Protein AF-A0A8X7V1S2-F1 (afdb_monomer_lite)

Radius of gyration: 17.45 Å; chains: 1; bounding box: 32×51×30 Å

Sequence (65 aa):
MQFALGPSAWNEIHHAIFKASKLLHGDDELLITDMPKEEVESLFDSYEDFDFTRTESIAVETVYD

Organism: Brassica carinata (NCBI:txid52824)

InterPro domains:
  IPR043141 Large ribosomal subunit protein uL10-like domain superfamily [G3DSA:3.30.70.1730] (1-63)
  IPR051742 Ribosomal Assembly Factor uL10 [PTHR45841] (1-63)

Foldseek 3Di:
DLVVCPCDCVRGPDHPSNVVSVVDDDPDDDDDDPDDPVVVVVVVVPDDDDDDDDPPDDDPDDDDD

Structure (mmCIF, N/CA/C/O backbone):
data_AF-A0A8X7V1S2-F1
#
_entry.id   AF-A0A8X7V1S2-F1
#
loop_
_atom_site.group_PDB
_atom_site.id
_atom_site.type_symbol
_atom_site.label_atom_id
_atom_site.label_alt_id
_atom_site.label_comp_id
_atom_site.label_asym_id
_atom_site.label_entity_id
_atom_site.label_seq_id
_atom_site.pdbx_PDB_ins_code
_atom_site.Cartn_x
_atom_site.Cartn_y
_atom_site.Cartn_z
_atom_site.occupancy
_atom_site.B_iso_or_equiv
_atom_site.auth_seq_id
_atom_site.auth_comp_id
_atom_site.auth_asym_id
_atom_site.auth_atom_id
_atom_site.pdbx_PDB_model_num
ATOM 1 N N . MET A 1 1 ? 5.297 3.212 -10.165 1.00 87.25 1 MET A N 1
ATOM 2 C CA . MET A 1 1 ? 4.087 3.997 -9.813 1.00 87.25 1 MET A CA 1
ATOM 3 C C . MET A 1 1 ? 4.342 5.489 -9.610 1.00 87.25 1 MET A C 1
ATOM 5 O O . MET A 1 1 ? 3.553 6.276 -10.115 1.00 87.25 1 MET A O 1
ATOM 9 N N . GLN A 1 2 ? 5.433 5.910 -8.954 1.00 88.62 2 GLN A N 1
ATOM 10 C CA . GLN A 1 2 ? 5.703 7.332 -8.662 1.00 88.62 2 GLN A CA 1
ATOM 11 C C . GLN A 1 2 ? 5.561 8.288 -9.867 1.00 88.62 2 GLN A C 1
ATOM 13 O O . GLN A 1 2 ? 4.968 9.353 -9.736 1.00 88.62 2 G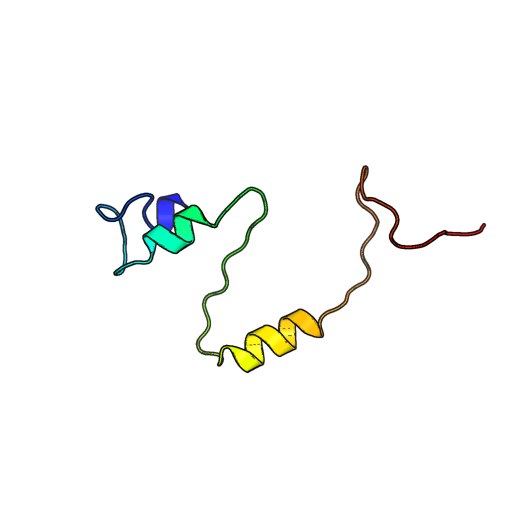LN A O 1
ATOM 18 N N . PHE A 1 3 ? 6.050 7.901 -11.052 1.00 88.44 3 PHE A N 1
ATOM 19 C CA . PHE A 1 3 ? 5.897 8.708 -12.270 1.00 88.44 3 PHE A CA 1
ATOM 20 C C . PHE A 1 3 ? 4.442 8.847 -12.736 1.00 88.44 3 PHE A C 1
ATOM 22 O O . PHE A 1 3 ? 4.061 9.920 -13.190 1.00 88.44 3 PHE A O 1
ATOM 29 N N . ALA A 1 4 ? 3.634 7.793 -12.604 1.00 88.25 4 ALA A N 1
ATOM 30 C CA . ALA A 1 4 ? 2.238 7.792 -13.042 1.00 88.25 4 ALA A CA 1
ATOM 31 C C . ALA A 1 4 ? 1.348 8.675 -12.152 1.00 88.25 4 ALA A C 1
ATOM 33 O O . ALA A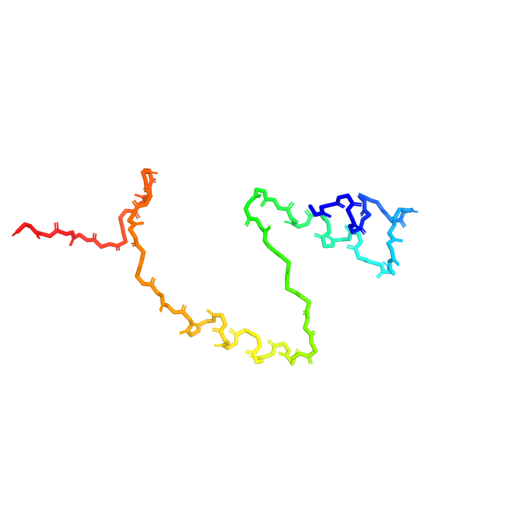 1 4 ? 0.422 9.305 -12.648 1.00 88.25 4 ALA A O 1
ATOM 34 N N . LEU A 1 5 ? 1.659 8.762 -10.853 1.00 89.81 5 LEU A N 1
ATOM 35 C CA . LEU A 1 5 ? 0.978 9.666 -9.917 1.00 89.81 5 LEU A CA 1
ATOM 36 C C . LEU A 1 5 ? 1.419 11.132 -10.075 1.00 89.81 5 LEU A C 1
ATOM 38 O O . LEU A 1 5 ? 0.772 12.032 -9.551 1.00 89.81 5 LEU A O 1
ATOM 42 N N . GLY A 1 6 ? 2.503 11.389 -10.805 1.00 92.00 6 GLY A N 1
ATOM 43 C CA . GLY A 1 6 ? 3.124 12.703 -10.891 1.00 92.00 6 GLY A CA 1
ATOM 44 C C . GLY A 1 6 ? 4.207 12.868 -9.820 1.00 92.00 6 GLY A C 1
ATOM 45 O O . GLY A 1 6 ? 3.897 12.943 -8.633 1.00 92.00 6 GLY A O 1
ATOM 46 N N . PRO A 1 7 ? 5.493 12.973 -10.201 1.00 87.44 7 PRO A N 1
ATOM 47 C CA . PRO A 1 7 ? 6.599 13.049 -9.241 1.00 87.44 7 PRO A CA 1
ATOM 48 C C . PRO A 1 7 ? 6.681 14.393 -8.491 1.00 87.44 7 PRO A C 1
ATOM 50 O O . PRO A 1 7 ? 7.512 14.554 -7.587 1.00 87.44 7 PRO A O 1
ATOM 53 N N . SER A 1 8 ? 5.869 15.376 -8.883 1.00 91.31 8 SER A N 1
ATOM 54 C CA . SER A 1 8 ? 5.790 16.711 -8.295 1.00 91.31 8 SER A CA 1
ATOM 55 C C . SER A 1 8 ? 4.369 17.265 -8.418 1.00 91.31 8 SER A C 1
ATOM 57 O O . SER A 1 8 ? 3.600 16.798 -9.256 1.00 91.31 8 SER A O 1
ATOM 59 N N . ALA A 1 9 ? 4.055 18.311 -7.648 1.00 91.75 9 ALA A N 1
ATOM 60 C CA . ALA A 1 9 ? 2.770 19.011 -7.723 1.00 91.75 9 ALA A CA 1
ATOM 61 C C . ALA A 1 9 ? 2.450 19.561 -9.126 1.00 91.75 9 ALA A C 1
ATOM 63 O O . ALA A 1 9 ? 1.290 19.695 -9.483 1.00 91.75 9 ALA A O 1
ATOM 64 N N . TRP A 1 10 ? 3.465 19.872 -9.939 1.00 91.50 10 TRP A N 1
ATOM 65 C CA . TRP A 1 10 ? 3.262 20.369 -11.304 1.00 91.50 10 TRP A CA 1
ATOM 66 C C . TRP A 1 10 ? 2.861 19.266 -12.291 1.00 91.50 10 TRP A C 1
ATOM 68 O O . TRP A 1 10 ? 2.282 19.533 -13.339 1.00 91.50 10 TRP A O 1
ATOM 78 N N . ASN A 1 11 ? 3.205 18.020 -11.974 1.00 88.81 11 ASN A N 1
ATOM 79 C CA . ASN A 1 11 ? 2.992 16.864 -12.839 1.00 88.81 11 ASN A CA 1
ATOM 80 C C . ASN A 1 11 ? 1.851 15.971 -12.347 1.00 88.81 11 ASN A C 1
ATOM 82 O O . ASN A 1 11 ? 1.702 14.857 -12.842 1.00 88.81 11 ASN A O 1
ATOM 86 N N . GLU A 1 12 ? 1.112 16.415 -11.333 1.00 90.00 12 GLU A N 1
ATOM 87 C CA . GLU A 1 12 ? 0.108 15.594 -10.680 1.00 90.00 12 GLU A CA 1
ATOM 88 C C . GLU A 1 12 ? -1.156 15.465 -11.534 1.00 90.00 12 GLU A C 1
ATOM 90 O O . GLU A 1 12 ? -1.632 16.432 -12.127 1.00 90.00 12 GLU A O 1
ATOM 95 N N . ILE A 1 13 ? -1.700 14.251 -11.603 1.00 86.62 13 ILE A N 1
ATOM 96 C CA . ILE A 1 13 ? -2.906 13.954 -12.394 1.00 86.62 13 ILE A CA 1
ATOM 97 C C . ILE A 1 13 ? -4.198 14.383 -11.685 1.00 86.62 13 ILE A C 1
ATOM 99 O O . ILE A 1 13 ? -5.241 14.531 -12.316 1.00 86.62 13 ILE A O 1
ATOM 103 N N . HIS A 1 14 ? -4.128 14.570 -10.367 1.00 89.06 14 HIS A N 1
ATOM 104 C CA . HIS A 1 14 ? -5.217 15.013 -9.509 1.00 89.06 14 HIS A CA 1
ATOM 105 C C . HIS A 1 14 ? -4.638 15.774 -8.321 1.00 89.06 14 HIS A C 1
ATOM 107 O O . HIS A 1 14 ? -3.538 15.462 -7.872 1.00 89.06 14 HIS A O 1
ATOM 113 N N . HIS A 1 15 ? -5.388 16.734 -7.782 1.00 92.12 15 HIS A N 1
ATOM 114 C CA . HIS A 1 15 ? -4.910 17.556 -6.680 1.00 92.12 15 HIS A CA 1
ATOM 115 C C . HIS A 1 15 ? -4.380 16.725 -5.499 1.00 92.12 15 HIS A C 1
ATOM 117 O O . HIS A 1 15 ? -5.049 15.801 -5.031 1.00 92.12 15 HIS A O 1
ATOM 123 N N . ALA A 1 16 ? -3.195 17.104 -5.018 1.00 89.88 16 ALA A N 1
ATOM 124 C CA . ALA A 1 16 ? -2.451 16.536 -3.896 1.00 89.88 16 ALA A CA 1
ATOM 125 C C . ALA A 1 16 ? -1.986 15.070 -4.032 1.00 89.88 16 ALA A C 1
ATOM 127 O O . ALA A 1 16 ? -1.369 14.554 -3.092 1.00 89.88 16 ALA A O 1
ATOM 128 N N . ILE A 1 17 ? -2.201 14.404 -5.172 1.00 91.69 17 ILE A N 1
ATOM 129 C CA . ILE A 1 17 ? -1.842 12.988 -5.353 1.00 91.69 17 ILE A CA 1
ATOM 130 C C . ILE A 1 17 ? -0.321 12.771 -5.428 1.00 91.69 17 ILE A C 1
ATOM 132 O O . ILE A 1 17 ? 0.168 11.705 -5.046 1.00 91.69 17 ILE A O 1
ATOM 136 N N . PHE A 1 18 ? 0.460 13.797 -5.800 1.00 92.19 18 PHE A N 1
ATOM 137 C CA . PHE A 1 18 ? 1.929 13.706 -5.802 1.00 92.19 18 PHE A CA 1
ATOM 138 C C . PHE A 1 18 ? 2.502 13.376 -4.411 1.00 92.19 18 PHE A C 1
ATOM 140 O O . PHE A 1 18 ? 3.608 12.853 -4.301 1.00 92.19 18 PHE A O 1
ATOM 147 N N . LYS A 1 19 ? 1.763 13.666 -3.327 1.00 92.31 19 LYS A N 1
ATOM 148 C CA . LYS A 1 19 ? 2.175 13.316 -1.959 1.00 92.31 19 LYS A CA 1
ATOM 149 C C . LYS A 1 19 ? 2.222 11.802 -1.760 1.00 92.31 19 LYS A C 1
ATOM 151 O O . LYS A 1 19 ? 3.184 11.314 -1.178 1.00 92.31 19 LYS A O 1
ATOM 156 N N . ALA A 1 20 ? 1.252 11.061 -2.304 1.00 90.31 20 ALA A N 1
ATOM 157 C CA . ALA A 1 20 ? 1.269 9.597 -2.289 1.00 90.31 20 ALA A CA 1
ATOM 158 C C . ALA A 1 20 ? 2.478 9.055 -3.067 1.00 90.31 20 ALA A C 1
ATOM 160 O O . ALA A 1 20 ? 3.140 8.124 -2.623 1.00 90.31 20 ALA A O 1
ATOM 161 N N . SER A 1 21 ? 2.864 9.721 -4.164 1.00 89.00 21 SER A N 1
ATOM 162 C CA . SER A 1 21 ? 4.074 9.380 -4.923 1.00 89.00 21 SER A CA 1
ATOM 163 C C . SER A 1 21 ? 5.365 9.464 -4.093 1.00 89.00 21 SER A C 1
ATOM 165 O O . SER A 1 21 ? 6.364 8.876 -4.498 1.00 89.00 21 SER A O 1
ATOM 167 N N . LYS A 1 22 ? 5.392 10.234 -2.997 1.00 90.31 22 LYS A N 1
ATOM 168 C CA . LYS A 1 22 ? 6.561 10.358 -2.109 1.00 90.31 22 LYS A CA 1
ATOM 169 C C . LYS A 1 22 ? 6.608 9.292 -1.024 1.00 90.31 22 LYS A C 1
ATOM 171 O O . LYS A 1 22 ? 7.670 9.111 -0.441 1.00 90.31 22 LYS A O 1
ATOM 176 N N . LEU A 1 23 ? 5.485 8.628 -0.761 1.00 90.38 23 LEU A N 1
ATOM 177 C CA . LEU A 1 23 ? 5.394 7.549 0.217 1.00 90.38 23 LEU A CA 1
ATOM 178 C C . LEU A 1 23 ? 5.832 6.212 -0.379 1.00 90.38 23 LEU A C 1
ATOM 180 O O . LEU A 1 23 ? 6.407 5.416 0.342 1.00 90.38 23 LEU A O 1
ATOM 184 N N . LEU A 1 24 ? 5.632 6.018 -1.687 1.00 89.19 24 LEU A N 1
ATOM 185 C CA . LEU A 1 24 ? 6.007 4.791 -2.389 1.00 89.19 24 LEU A CA 1
ATOM 186 C C . LEU A 1 24 ? 7.526 4.545 -2.350 1.00 89.19 24 LEU A C 1
ATOM 188 O O . LEU A 1 24 ? 8.282 5.348 -2.898 1.00 89.19 24 LEU A O 1
ATOM 192 N N . HIS A 1 25 ? 7.972 3.421 -1.801 1.00 88.81 25 HIS A N 1
ATOM 193 C CA . HIS A 1 25 ? 9.363 2.977 -1.755 1.00 88.81 25 HIS A CA 1
ATOM 194 C C . HIS A 1 25 ? 9.470 1.459 -1.942 1.00 88.81 25 HIS A C 1
ATOM 196 O O . HIS A 1 25 ? 8.646 0.716 -1.432 1.00 88.81 25 HIS A O 1
ATOM 202 N N . GLY A 1 26 ? 10.499 1.004 -2.670 1.00 85.25 26 GLY A N 1
ATOM 203 C CA . GLY A 1 26 ? 10.784 -0.424 -2.858 1.00 85.25 26 GLY A CA 1
ATOM 204 C C . GLY A 1 26 ? 9.577 -1.215 -3.368 1.00 85.25 26 GLY A C 1
ATOM 205 O O . GLY A 1 26 ? 9.216 -1.090 -4.540 1.00 85.25 26 GLY A O 1
ATOM 206 N N . ASP A 1 27 ? 8.976 -1.971 -2.451 1.00 87.56 27 ASP A N 1
ATOM 207 C CA . ASP A 1 27 ? 7.935 -2.974 -2.685 1.00 87.56 27 ASP A CA 1
ATOM 208 C C . ASP A 1 27 ? 6.519 -2.460 -2.362 1.00 87.56 27 ASP A C 1
ATOM 210 O O . ASP A 1 27 ? 5.577 -3.242 -2.269 1.00 87.56 27 ASP A O 1
ATOM 214 N N . ASP A 1 28 ? 6.352 -1.148 -2.182 1.00 91.69 28 ASP A N 1
ATOM 215 C CA . ASP A 1 28 ? 5.039 -0.555 -1.937 1.00 91.69 28 ASP A CA 1
ATOM 216 C C . ASP A 1 28 ? 4.073 -0.762 -3.109 1.00 91.69 28 ASP A C 1
ATOM 218 O O . ASP A 1 28 ? 4.415 -0.562 -4.281 1.00 91.69 28 ASP A O 1
ATOM 222 N N . GLU A 1 29 ? 2.817 -1.032 -2.764 1.00 91.06 29 GLU A N 1
ATOM 223 C CA . GLU A 1 29 ? 1.700 -1.182 -3.692 1.00 91.06 29 GLU A CA 1
ATOM 224 C C . GLU A 1 29 ? 0.660 -0.060 -3.529 1.00 91.06 29 GLU A C 1
ATOM 226 O O . GLU A 1 29 ? 0.690 0.726 -2.580 1.00 91.06 29 GLU A O 1
ATOM 231 N N . LEU A 1 30 ? -0.260 0.057 -4.492 1.00 91.31 30 LEU A N 1
ATOM 232 C CA . LEU A 1 30 ? -1.316 1.070 -4.486 1.00 91.31 30 LEU A CA 1
ATOM 233 C C . LEU A 1 30 ? -2.688 0.415 -4.651 1.00 91.31 30 LEU A C 1
ATOM 235 O O . LEU A 1 30 ? -2.979 -0.161 -5.697 1.00 91.31 30 LEU A O 1
ATOM 239 N N . LEU A 1 31 ? -3.553 0.602 -3.654 1.00 93.19 31 LEU A N 1
ATOM 240 C CA . LEU A 1 31 ? -4.962 0.224 -3.710 1.00 93.19 31 LEU A CA 1
ATOM 241 C C . LEU A 1 31 ? -5.832 1.466 -3.941 1.00 93.19 31 LEU A C 1
ATOM 243 O O . LEU A 1 31 ? -5.766 2.431 -3.180 1.00 93.19 31 LEU A O 1
ATOM 247 N N . ILE A 1 32 ? -6.671 1.428 -4.978 1.00 91.94 32 ILE A N 1
ATOM 248 C CA . ILE A 1 32 ? -7.719 2.426 -5.234 1.00 91.94 32 ILE A CA 1
ATOM 249 C C . ILE A 1 32 ? -9.057 1.721 -5.040 1.00 91.94 32 ILE A C 1
ATOM 251 O O . ILE A 1 32 ? -9.321 0.712 -5.691 1.00 91.94 32 ILE A O 1
ATOM 255 N N . THR A 1 33 ? -9.883 2.231 -4.133 1.00 95.88 33 THR A N 1
ATOM 256 C CA . THR A 1 33 ? -11.150 1.604 -3.754 1.00 95.88 33 THR A CA 1
ATOM 257 C C . THR A 1 33 ? -12.157 2.652 -3.296 1.00 95.88 33 THR A C 1
ATOM 259 O O . THR A 1 33 ? -11.768 3.702 -2.788 1.00 95.88 33 THR A O 1
ATOM 262 N N . ASP A 1 34 ? -13.440 2.331 -3.448 1.00 97.00 34 ASP A N 1
ATOM 263 C CA . ASP A 1 34 ? -14.557 3.094 -2.884 1.00 97.00 34 ASP A CA 1
ATOM 264 C C . ASP A 1 34 ? -14.975 2.569 -1.492 1.00 97.00 34 ASP A C 1
ATOM 266 O O . ASP A 1 34 ? -15.945 3.056 -0.909 1.00 97.00 34 ASP A O 1
ATOM 270 N N . MET A 1 35 ? -14.269 1.565 -0.950 1.00 97.81 35 MET A N 1
ATOM 271 C CA . MET A 1 35 ? -14.519 1.042 0.397 1.00 97.81 35 MET A CA 1
ATOM 272 C C . MET A 1 35 ? -14.211 2.092 1.481 1.00 97.81 35 MET A C 1
ATOM 274 O O . MET A 1 35 ? -13.225 2.828 1.357 1.00 97.81 35 MET A O 1
ATOM 278 N N . PRO A 1 36 ? -14.996 2.141 2.575 1.00 97.88 36 PRO A N 1
ATOM 279 C CA . PRO A 1 36 ? -14.675 2.951 3.744 1.00 97.88 36 PRO A CA 1
ATOM 280 C C . PRO A 1 36 ? -13.305 2.597 4.327 1.00 97.88 36 PRO A C 1
ATOM 282 O O . PRO A 1 36 ? -12.884 1.439 4.314 1.00 97.88 36 PRO A O 1
ATOM 285 N N . LYS A 1 37 ? -12.626 3.599 4.894 1.00 96.06 37 LYS A N 1
ATOM 286 C CA . LYS A 1 37 ? -11.286 3.447 5.476 1.00 96.06 37 LYS A CA 1
ATOM 287 C C . LYS A 1 37 ? -11.249 2.335 6.524 1.00 96.06 37 LYS A C 1
ATOM 289 O O . LYS A 1 37 ? -10.345 1.511 6.505 1.00 96.06 37 LYS A O 1
ATOM 294 N N . GLU A 1 38 ? -12.246 2.307 7.399 1.00 97.81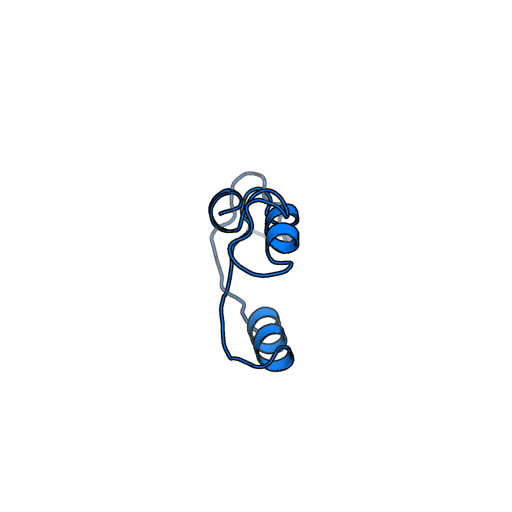 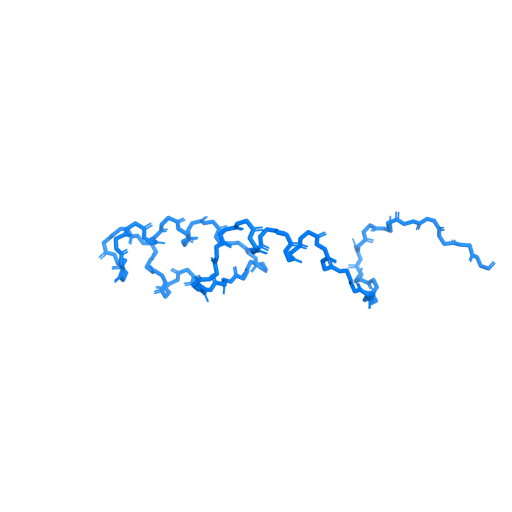38 GLU A N 1
ATOM 295 C CA . GLU A 1 38 ? -12.338 1.361 8.508 1.00 97.81 38 GLU A CA 1
ATOM 296 C C . GLU A 1 38 ? -12.493 -0.084 8.015 1.00 97.81 38 GLU A C 1
ATOM 298 O O . GLU A 1 38 ? -11.947 -1.005 8.618 1.00 97.81 38 GLU A O 1
ATOM 303 N N . GLU A 1 39 ? -13.200 -0.286 6.899 1.00 97.88 39 GLU A N 1
ATOM 304 C CA . GLU A 1 39 ? -13.357 -1.609 6.287 1.00 97.88 39 GLU A CA 1
ATOM 305 C C . GLU A 1 39 ? -12.050 -2.085 5.650 1.00 97.88 39 GLU A C 1
ATOM 307 O O . GLU A 1 39 ? -11.680 -3.247 5.805 1.00 97.88 39 GLU A O 1
ATOM 312 N N . VAL A 1 40 ? -11.319 -1.184 4.985 1.00 97.56 40 VAL A N 1
ATOM 313 C CA . VAL A 1 40 ? -9.998 -1.489 4.419 1.00 97.56 40 VAL A CA 1
ATOM 314 C C . VAL A 1 40 ? -9.010 -1.853 5.525 1.00 97.56 40 VAL A C 1
ATOM 316 O O . VAL A 1 40 ? -8.349 -2.882 5.427 1.00 97.56 40 VAL A O 1
ATOM 319 N N . GLU A 1 41 ? -8.934 -1.051 6.589 1.00 97.19 41 GLU A N 1
ATOM 320 C CA . GLU A 1 41 ? -8.046 -1.319 7.727 1.00 97.19 41 GLU A CA 1
ATOM 321 C C . GLU A 1 41 ? -8.392 -2.661 8.389 1.00 97.19 41 GLU A C 1
ATOM 323 O O . GLU A 1 41 ? -7.513 -3.501 8.555 1.00 97.19 41 GLU A O 1
ATOM 328 N N . SER A 1 42 ? -9.678 -2.933 8.640 1.00 97.25 42 SER A N 1
ATOM 329 C CA . SER A 1 42 ? -10.1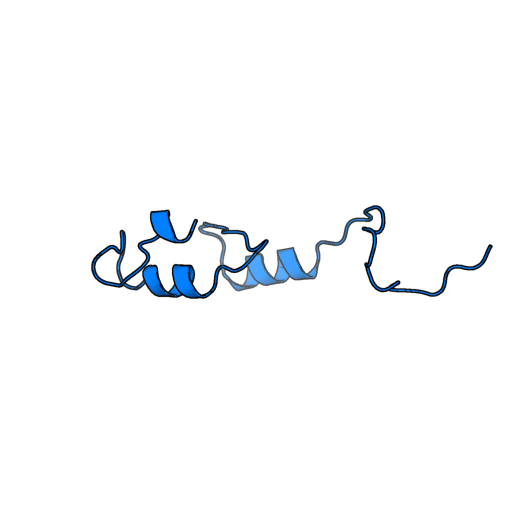09 -4.220 9.198 1.00 97.25 42 SER A CA 1
ATOM 330 C C . SER A 1 42 ? -9.779 -5.413 8.293 1.00 97.25 42 SER A C 1
ATOM 332 O O . SER A 1 42 ? -9.530 -6.510 8.800 1.00 97.25 42 SER A O 1
ATOM 334 N N . LEU A 1 43 ? -9.821 -5.243 6.969 1.00 96.69 43 LEU A N 1
ATOM 335 C CA . LEU A 1 43 ? -9.496 -6.307 6.021 1.00 96.69 43 LEU A CA 1
ATOM 336 C C . LEU A 1 43 ? -8.001 -6.638 6.056 1.00 96.69 43 LEU A C 1
ATOM 338 O O . LEU A 1 43 ? -7.648 -7.808 6.165 1.00 96.69 43 LEU A O 1
ATOM 342 N N . PHE A 1 44 ? -7.135 -5.624 5.997 1.00 95.50 44 PHE A N 1
ATOM 343 C CA . PHE A 1 44 ? -5.686 -5.830 6.045 1.00 95.50 44 PHE A CA 1
ATOM 344 C C . PHE A 1 44 ? -5.217 -6.357 7.403 1.00 95.50 44 PHE A C 1
ATOM 346 O O . PHE A 1 44 ? -4.349 -7.221 7.436 1.00 95.50 44 PHE A O 1
ATOM 353 N N . ASP A 1 45 ? -5.828 -5.911 8.502 1.00 95.44 45 ASP A N 1
ATOM 354 C CA . ASP A 1 45 ? -5.485 -6.385 9.848 1.00 95.44 45 ASP A CA 1
ATOM 355 C C . ASP A 1 45 ? -5.888 -7.850 10.092 1.00 95.44 45 ASP A C 1
ATOM 357 O O . ASP A 1 45 ? -5.313 -8.514 10.952 1.00 95.44 45 ASP A O 1
ATOM 361 N N . SER A 1 46 ? -6.895 -8.359 9.371 1.00 94.75 46 SER A N 1
ATOM 362 C CA . SER A 1 46 ? -7.400 -9.731 9.539 1.00 94.75 46 SER A CA 1
ATOM 363 C C . SER A 1 46 ? -6.841 -10.736 8.532 1.00 94.75 46 SER A C 1
ATOM 365 O O . SER A 1 46 ? -7.052 -11.938 8.699 1.00 94.75 46 SER A O 1
ATOM 367 N N . TYR A 1 47 ? -6.153 -10.269 7.489 1.00 92.25 47 TYR A N 1
ATOM 368 C CA . TYR A 1 47 ? -5.587 -11.133 6.462 1.00 92.25 47 TYR A CA 1
ATOM 369 C C . TYR A 1 47 ? -4.263 -11.749 6.931 1.00 92.25 47 TYR A C 1
ATOM 371 O O . TYR A 1 47 ? -3.292 -11.039 7.183 1.00 92.25 47 TYR A O 1
ATOM 379 N N . GLU A 1 48 ? -4.203 -13.078 6.982 1.00 90.31 48 GLU A N 1
ATOM 380 C CA . GLU A 1 48 ? -2.989 -13.846 7.265 1.00 90.31 48 GLU A CA 1
ATOM 381 C C . GLU A 1 48 ? -2.931 -15.047 6.314 1.00 90.31 48 GLU A C 1
ATOM 383 O O . GLU A 1 48 ? -3.919 -15.767 6.152 1.00 90.31 48 GLU A O 1
ATOM 388 N N . ASP A 1 49 ? -1.783 -15.249 5.667 1.00 87.69 49 ASP A N 1
ATOM 389 C CA . ASP A 1 49 ? -1.532 -16.389 4.785 1.00 87.69 49 ASP A CA 1
ATOM 390 C C . ASP A 1 49 ? -0.115 -16.924 5.017 1.00 87.69 49 ASP A C 1
ATOM 392 O O . ASP A 1 49 ? 0.813 -16.167 5.317 1.00 87.69 49 ASP A O 1
ATOM 396 N N . PHE A 1 50 ? 0.048 -18.238 4.892 1.00 84.25 50 PHE A N 1
ATOM 397 C CA . PHE A 1 50 ? 1.332 -18.896 5.102 1.00 84.25 50 PHE A CA 1
ATOM 398 C C . PHE A 1 50 ? 2.127 -18.898 3.797 1.00 84.25 50 PHE A C 1
ATOM 400 O O . PHE A 1 50 ? 1.723 -19.520 2.817 1.00 84.25 50 PHE A O 1
ATOM 407 N N . ASP A 1 51 ? 3.296 -18.260 3.803 1.00 85.88 51 ASP A N 1
ATOM 408 C CA . ASP A 1 51 ? 4.243 -18.278 2.685 1.00 85.88 51 ASP A CA 1
ATOM 409 C C . ASP A 1 51 ? 5.588 -18.872 3.130 1.00 85.88 51 ASP A C 1
ATOM 411 O O . ASP A 1 51 ? 5.928 -18.903 4.318 1.00 85.88 51 ASP A O 1
ATOM 415 N N . PHE A 1 52 ? 6.371 -19.363 2.173 1.00 84.31 52 PHE A N 1
ATOM 416 C CA . PHE A 1 52 ? 7.733 -19.799 2.449 1.00 84.31 52 PHE A CA 1
ATOM 417 C C . PHE A 1 52 ? 8.588 -18.610 2.896 1.00 84.31 52 PHE A C 1
ATOM 419 O O . PHE A 1 52 ? 8.493 -17.502 2.365 1.00 84.31 52 PHE A O 1
ATOM 426 N N . THR A 1 53 ? 9.488 -18.850 3.850 1.00 82.88 53 THR A N 1
ATOM 427 C CA . THR A 1 53 ? 10.417 -17.813 4.298 1.00 82.88 53 THR A CA 1
ATOM 428 C C . THR A 1 53 ? 11.333 -17.392 3.148 1.00 82.88 53 THR A C 1
ATOM 430 O O . THR A 1 53 ? 11.925 -18.218 2.449 1.00 82.88 53 THR A O 1
ATOM 433 N N . ARG A 1 54 ? 11.470 -16.079 2.934 1.00 85.56 54 ARG A N 1
ATOM 434 C CA . ARG A 1 54 ? 12.448 -15.543 1.977 1.00 85.56 54 ARG A CA 1
ATOM 435 C C . ARG A 1 54 ? 13.830 -15.579 2.622 1.00 85.56 54 ARG A C 1
ATOM 437 O O . ARG A 1 54 ? 13.951 -15.319 3.821 1.00 85.56 54 ARG A O 1
ATOM 444 N N . THR A 1 55 ? 14.874 -15.857 1.846 1.00 82.19 55 THR A N 1
ATOM 445 C CA . THR A 1 55 ? 16.267 -15.762 2.315 1.00 82.19 55 THR A CA 1
ATOM 446 C C . THR A 1 55 ? 16.501 -14.394 2.971 1.00 82.19 55 THR A C 1
ATOM 448 O O . THR A 1 55 ? 16.040 -13.390 2.440 1.00 82.19 55 THR A O 1
ATOM 451 N N . GLU A 1 56 ? 17.187 -14.365 4.119 1.00 81.81 56 GLU A N 1
ATOM 452 C CA . GLU A 1 56 ? 17.398 -13.171 4.971 1.00 81.81 56 GLU A CA 1
ATOM 453 C C . GLU A 1 56 ? 16.173 -12.665 5.757 1.00 81.81 56 GLU A C 1
ATOM 455 O O . GLU A 1 56 ? 16.285 -11.685 6.494 1.00 81.81 56 GLU A O 1
ATOM 460 N N . SER A 1 57 ? 15.028 -13.352 5.698 1.00 80.75 57 SER A N 1
ATOM 461 C CA . SER A 1 57 ? 13.918 -13.059 6.614 1.00 80.75 57 SER A CA 1
ATOM 462 C C . SER A 1 57 ? 14.283 -13.463 8.040 1.00 80.75 57 SER A C 1
ATOM 464 O O . SER A 1 57 ? 14.806 -14.553 8.283 1.00 80.75 57 SER A O 1
ATOM 466 N N . ILE A 1 58 ? 13.978 -12.591 8.999 1.00 81.75 58 ILE A N 1
ATOM 467 C CA . ILE A 1 58 ? 14.085 -12.912 10.422 1.00 81.75 58 ILE A CA 1
ATOM 468 C C . ILE A 1 58 ? 13.000 -13.944 10.745 1.00 81.75 58 ILE A C 1
ATOM 470 O O . ILE A 1 58 ? 11.828 -13.722 10.445 1.00 81.75 58 ILE A O 1
ATOM 474 N N . ALA A 1 59 ? 13.388 -15.071 11.341 1.00 82.25 59 ALA A N 1
ATOM 475 C CA . ALA A 1 59 ? 12.438 -16.088 11.777 1.00 82.25 59 ALA A CA 1
ATOM 476 C C . ALA A 1 59 ? 11.467 -15.500 12.814 1.00 82.25 59 ALA A C 1
ATOM 478 O O . ALA A 1 59 ? 11.898 -14.903 13.803 1.00 82.25 59 ALA A O 1
ATOM 479 N N . VAL A 1 60 ? 10.166 -15.667 12.571 1.00 82.44 60 VAL A N 1
ATOM 480 C CA . VAL A 1 60 ? 9.096 -15.144 1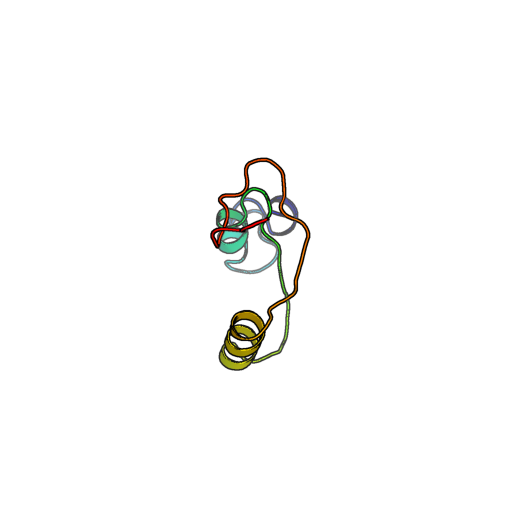3.438 1.00 82.44 60 VAL A CA 1
ATOM 481 C C . VAL A 1 60 ? 8.915 -16.020 14.683 1.00 82.44 60 VAL A C 1
ATOM 483 O O . VAL A 1 60 ? 8.536 -15.529 15.743 1.00 82.44 60 VAL A O 1
ATOM 486 N N . GLU A 1 61 ? 9.268 -17.302 14.583 1.00 82.31 61 GLU A N 1
ATOM 487 C CA . GLU A 1 61 ? 9.251 -18.263 15.682 1.00 82.31 61 GLU A CA 1
ATOM 488 C C . GLU A 1 61 ? 10.444 -19.226 15.615 1.00 82.31 61 GLU A C 1
ATOM 490 O O . GLU A 1 61 ? 11.055 -19.432 14.562 1.00 82.31 61 GLU A O 1
ATOM 495 N N . THR A 1 62 ? 10.791 -19.817 16.760 1.00 85.81 62 THR A N 1
ATOM 496 C CA . THR A 1 62 ? 11.802 -20.877 16.828 1.00 85.81 62 THR A CA 1
ATOM 497 C C . THR A 1 62 ? 11.204 -22.175 16.300 1.00 85.81 62 THR A C 1
ATOM 499 O O . THR A 1 62 ? 10.260 -22.700 16.886 1.00 85.81 62 THR A O 1
ATOM 502 N N . VAL A 1 63 ? 11.793 -22.725 15.241 1.00 80.75 63 VAL A N 1
ATOM 503 C CA . VAL A 1 63 ? 11.410 -24.031 14.692 1.00 80.75 63 VAL A CA 1
ATOM 504 C C . VAL A 1 63 ? 12.267 -25.122 15.346 1.00 80.75 63 VAL A C 1
ATOM 506 O O . VAL A 1 63 ? 13.489 -24.985 15.416 1.00 80.75 63 VAL A O 1
ATOM 509 N N . TYR A 1 64 ? 11.630 -26.184 15.845 1.00 78.81 64 TYR A N 1
ATOM 510 C CA . TYR A 1 64 ? 12.297 -27.394 16.344 1.00 78.81 64 TYR A CA 1
ATOM 511 C C . TYR A 1 64 ? 12.176 -28.516 15.301 1.00 78.81 64 TYR A C 1
ATOM 513 O O . TYR A 1 64 ? 11.134 -28.612 14.651 1.00 78.81 64 TYR A O 1
ATOM 521 N N . ASP A 1 65 ? 13.226 -29.333 15.160 1.00 65.31 65 ASP A N 1
ATOM 522 C CA . ASP A 1 65 ? 13.265 -30.524 14.286 1.00 65.31 65 ASP A CA 1
ATOM 523 C C . ASP A 1 65 ? 12.374 -31.676 14.787 1.00 65.31 65 ASP A C 1
ATOM 525 O O . ASP A 1 65 ? 12.308 -31.894 16.024 1.00 65.31 65 ASP A O 1
#

pLDDT: mean 89.4, std 5.83, range [65.31, 97.88]

Secondary structure (DSSP, 8-state):
-HHHH-SSGGG-SSTTGGGHHHH--TT------SS-HHHHHHHHHH-----PPPTTPPPSSPPP-